Protein AF-A0A392PDI0-F1 (afdb_monomer)

Solvent-accessible surface area (backbone atoms only — not comparable to full-atom values): 8613 Å² total; per-residue (Å²): 144,57,68,70,60,55,51,54,51,51,52,50,52,50,49,52,50,50,41,67,75,72,67,56,86,78,83,84,75,80,95,78,78,91,56,64,70,62,39,66,74,36,92,89,45,81,86,70,96,83,57,102,58,74,62,80,85,72,95,63,96,78,85,87,86,84,86,68,84,91,70,54,65,66,44,56,45,62,45,86,82,46,100,67,77,55,95,66,36,62,68,47,48,68,63,42,51,42,31,68,78,34,66,91,82,30,78,88,81,87,84,84,78,69,84,77,88,52,72,84,78,72,77,118

Structure (mmCIF, N/CA/C/O backbone):
data_AF-A0A392PDI0-F1
#
_entry.id   AF-A0A392PDI0-F1
#
loop_
_atom_site.group_PDB
_atom_site.id
_atom_site.type_symbol
_atom_site.label_atom_id
_atom_site.label_alt_id
_atom_site.label_comp_id
_atom_site.label_asym_id
_atom_site.label_entity_id
_atom_site.label_seq_id
_atom_site.pdbx_PDB_ins_code
_atom_site.Cartn_x
_atom_site.C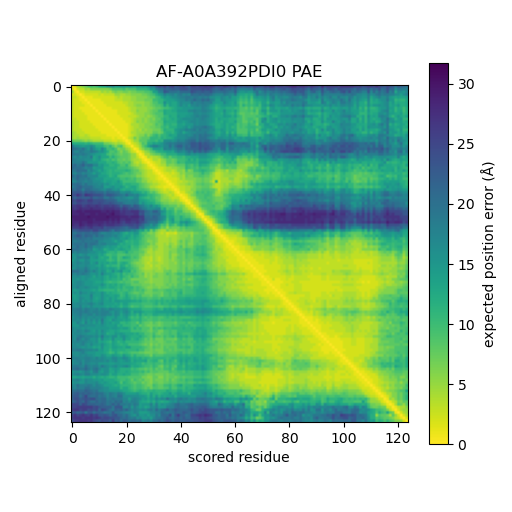artn_y
_atom_site.Cartn_z
_atom_site.occupancy
_atom_site.B_iso_or_equiv
_atom_site.auth_seq_id
_atom_site.auth_comp_id
_atom_site.auth_asym_id
_atom_site.auth_atom_id
_atom_site.pdbx_PDB_model_num
ATOM 1 N N . TYR A 1 1 ? 30.187 30.837 -29.597 1.00 68.12 1 TYR A N 1
ATOM 2 C CA . TYR A 1 1 ? 30.110 30.302 -28.221 1.00 68.12 1 TYR A CA 1
ATOM 3 C C . TYR A 1 1 ? 28.776 29.560 -28.036 1.00 68.12 1 TYR A C 1
ATOM 5 O O . TYR A 1 1 ? 27.915 30.002 -27.298 1.00 68.12 1 TYR A O 1
ATOM 13 N N . ILE A 1 2 ? 28.544 28.489 -28.808 1.00 83.19 2 ILE A N 1
ATOM 14 C CA . ILE A 1 2 ? 27.236 27.786 -28.905 1.00 83.19 2 ILE A CA 1
ATOM 15 C C . ILE A 1 2 ? 27.380 26.279 -28.623 1.00 83.19 2 ILE A C 1
ATOM 17 O O . ILE A 1 2 ? 26.447 25.621 -28.182 1.00 83.19 2 ILE A O 1
ATOM 21 N N . TRP A 1 3 ? 28.588 25.747 -28.798 1.00 85.75 3 TRP A N 1
ATOM 22 C CA . TRP A 1 3 ? 28.955 24.362 -28.524 1.00 85.75 3 TRP A CA 1
ATOM 23 C C . TRP A 1 3 ? 28.535 23.815 -27.141 1.00 85.75 3 TRP A C 1
ATOM 25 O O . TRP A 1 3 ? 27.980 22.716 -27.115 1.00 85.75 3 TRP A O 1
ATOM 35 N N . PRO A 1 4 ? 28.681 24.542 -26.007 1.00 88.75 4 PRO A N 1
ATOM 36 C CA . PRO A 1 4 ? 28.258 23.997 -24.715 1.00 88.75 4 PRO A CA 1
ATOM 37 C C . PRO A 1 4 ? 26.739 23.779 -24.618 1.00 88.75 4 PRO A C 1
ATOM 39 O O . PRO A 1 4 ? 26.314 22.847 -23.945 1.00 88.75 4 PRO A O 1
ATOM 42 N N . MET A 1 5 ? 25.920 24.570 -25.327 1.00 89.75 5 MET A N 1
ATOM 43 C CA . MET A 1 5 ? 24.456 24.420 -25.317 1.00 89.75 5 MET A CA 1
ATOM 44 C C . MET A 1 5 ? 23.992 23.155 -26.045 1.00 89.75 5 MET A C 1
ATOM 46 O O . MET A 1 5 ? 23.039 22.506 -25.626 1.00 89.75 5 MET A O 1
ATOM 50 N N . TRP A 1 6 ? 24.682 22.763 -27.119 1.00 93.50 6 TRP A N 1
ATOM 51 C CA . TRP A 1 6 ? 24.369 21.518 -27.825 1.00 93.50 6 TRP A CA 1
ATOM 52 C C . TRP A 1 6 ? 24.734 20.282 -27.002 1.00 93.50 6 TRP A C 1
ATOM 54 O O . TRP A 1 6 ? 24.002 19.296 -27.023 1.00 93.50 6 TRP A O 1
ATOM 64 N N . ILE A 1 7 ? 25.827 20.347 -26.237 1.00 95.31 7 ILE A N 1
ATOM 65 C CA . ILE A 1 7 ? 26.234 19.259 -25.339 1.00 95.31 7 ILE A CA 1
ATOM 66 C C . ILE A 1 7 ? 25.233 19.090 -24.202 1.00 95.31 7 ILE A C 1
ATOM 68 O O . ILE A 1 7 ? 24.820 17.965 -23.919 1.00 95.31 7 ILE A O 1
ATOM 72 N N . THR A 1 8 ? 24.814 20.186 -23.563 1.00 95.19 8 THR A N 1
ATOM 73 C CA . THR A 1 8 ? 23.815 20.105 -22.493 1.00 95.19 8 THR A CA 1
ATOM 74 C C . THR A 1 8 ? 22.477 19.602 -23.028 1.00 95.19 8 THR A C 1
ATOM 76 O O . THR A 1 8 ? 21.872 18.751 -22.379 1.00 95.19 8 THR A O 1
ATOM 79 N N . LEU A 1 9 ? 22.048 20.036 -24.220 1.00 95.94 9 LEU A N 1
ATOM 80 C CA . LEU A 1 9 ? 20.836 19.528 -24.871 1.00 95.94 9 LEU A CA 1
ATOM 81 C C . LEU A 1 9 ? 20.917 18.017 -25.136 1.00 95.94 9 LEU A C 1
ATOM 83 O O . LEU A 1 9 ? 19.988 17.290 -24.787 1.00 95.94 9 LEU A O 1
ATOM 87 N N . LEU A 1 10 ? 22.029 17.536 -25.703 1.00 96.69 10 LEU A N 1
ATOM 88 C CA . LEU A 1 10 ? 22.237 16.111 -25.975 1.00 96.69 10 LEU A CA 1
ATOM 89 C C . LEU A 1 10 ? 22.195 15.285 -24.684 1.00 96.69 10 LEU A C 1
ATOM 91 O O . LEU A 1 10 ? 21.534 14.249 -24.637 1.00 96.69 10 LEU A O 1
ATOM 95 N N . LEU A 1 11 ? 22.857 15.759 -23.626 1.00 96.62 11 LEU A N 1
ATOM 96 C CA . LEU A 1 11 ? 22.885 15.077 -22.333 1.00 96.62 11 LEU A CA 1
ATOM 97 C C . LEU A 1 11 ? 21.486 14.981 -21.711 1.00 96.62 11 LEU A C 1
ATOM 99 O O . LEU A 1 11 ? 21.115 13.916 -21.221 1.00 96.62 11 LEU A O 1
ATOM 103 N N . HIS A 1 12 ? 20.683 16.049 -21.779 1.00 95.69 12 HIS A N 1
ATOM 104 C CA . HIS A 1 12 ? 19.294 16.015 -21.307 1.00 95.69 12 HIS A CA 1
ATOM 105 C C . HIS A 1 12 ? 18.435 15.065 -22.142 1.00 95.69 12 HIS A C 1
ATOM 107 O O . HIS A 1 12 ? 17.629 14.328 -21.581 1.00 95.69 12 HIS A O 1
ATOM 113 N N . LEU A 1 13 ? 18.622 15.038 -23.464 1.00 96.00 13 LEU A N 1
ATOM 114 C CA . LEU A 1 13 ? 17.873 14.147 -24.349 1.00 96.00 13 LEU A CA 1
ATOM 115 C C . LEU A 1 13 ? 18.190 12.675 -24.041 1.00 96.00 13 LEU A C 1
ATOM 117 O O . LEU A 1 13 ? 17.272 11.868 -23.917 1.00 96.00 13 LEU A O 1
ATOM 121 N N . ILE A 1 14 ? 19.465 12.344 -23.806 1.00 94.75 14 ILE A N 1
ATOM 122 C CA . ILE A 1 14 ? 19.888 11.007 -23.357 1.00 94.75 14 ILE A CA 1
ATOM 123 C C . ILE A 1 14 ? 19.303 10.679 -21.977 1.00 94.75 14 ILE A C 1
ATOM 125 O O . ILE A 1 14 ? 18.788 9.580 -21.785 1.00 94.75 14 ILE A O 1
ATOM 129 N N . ALA A 1 15 ? 19.340 11.614 -21.023 1.00 92.50 15 ALA A N 1
ATOM 130 C CA . ALA A 1 15 ? 18.778 11.404 -19.690 1.00 92.50 15 ALA A CA 1
ATOM 131 C C . ALA A 1 15 ? 17.263 11.146 -19.735 1.00 92.50 15 ALA A C 1
ATOM 133 O O . ALA A 1 15 ? 16.784 10.227 -19.075 1.00 92.50 15 ALA A O 1
ATOM 134 N N . ILE A 1 16 ? 16.516 11.901 -20.549 1.00 91.88 16 ILE A N 1
ATOM 135 C CA . ILE A 1 16 ? 15.073 11.705 -20.752 1.00 91.88 16 ILE A CA 1
ATOM 136 C C . ILE A 1 16 ? 14.803 10.351 -21.415 1.00 91.88 16 ILE A C 1
ATOM 138 O O . ILE A 1 16 ? 13.905 9.634 -20.974 1.00 91.88 16 ILE A O 1
ATOM 142 N N . LEU A 1 17 ? 15.582 9.969 -22.433 1.00 90.75 17 LEU A N 1
ATOM 143 C CA . LEU A 1 17 ? 15.458 8.652 -23.063 1.00 90.75 17 LEU A CA 1
ATOM 144 C C . LEU A 1 17 ? 15.686 7.533 -22.041 1.00 90.75 17 LEU A C 1
ATOM 146 O O . LEU A 1 17 ? 14.804 6.703 -21.859 1.00 90.75 17 LEU A O 1
ATOM 150 N N . LEU A 1 18 ? 16.798 7.557 -21.300 1.00 88.62 18 LEU A N 1
ATOM 151 C CA . LEU A 1 18 ? 17.092 6.552 -20.272 1.00 88.62 18 LEU A CA 1
ATOM 152 C C . LEU A 1 18 ? 16.023 6.511 -19.172 1.00 88.62 18 LEU A C 1
ATOM 154 O O . LEU A 1 18 ? 15.608 5.428 -18.754 1.00 88.62 18 LEU A O 1
ATOM 158 N N . PHE A 1 19 ? 15.552 7.675 -18.722 1.00 86.75 19 PHE A N 1
ATOM 159 C CA . PHE A 1 19 ? 14.513 7.781 -17.700 1.00 86.75 19 PHE A CA 1
ATOM 160 C C . PHE A 1 19 ? 13.188 7.178 -18.178 1.00 86.75 19 PHE A C 1
ATOM 162 O O . PHE A 1 19 ? 12.581 6.378 -17.465 1.00 86.75 19 PHE A O 1
ATOM 169 N N . THR A 1 20 ? 12.766 7.507 -19.402 1.00 85.56 20 THR A N 1
ATOM 170 C CA . THR A 1 20 ? 11.518 6.992 -19.983 1.00 85.56 20 THR A CA 1
ATOM 171 C C . THR A 1 20 ? 11.586 5.501 -20.315 1.00 85.56 20 THR A C 1
ATOM 173 O O . THR A 1 20 ? 10.567 4.824 -20.207 1.00 85.56 20 THR A O 1
ATOM 176 N N . THR A 1 21 ? 12.762 4.959 -20.650 1.00 82.44 21 THR A N 1
ATOM 177 C CA . THR A 1 21 ? 12.919 3.526 -20.959 1.00 82.44 21 THR A CA 1
ATOM 178 C C . THR A 1 21 ? 13.181 2.641 -19.742 1.00 82.44 21 THR A C 1
ATOM 180 O O . THR A 1 21 ? 12.828 1.467 -19.772 1.00 82.44 21 THR A O 1
ATOM 183 N N . GLY A 1 22 ? 13.845 3.157 -18.701 1.00 70.44 22 GLY A N 1
ATOM 184 C CA . GLY A 1 22 ? 14.383 2.334 -17.609 1.00 70.44 22 GLY A CA 1
ATOM 185 C C . GLY A 1 22 ? 13.785 2.590 -16.227 1.00 70.44 22 GLY A C 1
ATOM 186 O O . GLY A 1 22 ? 13.931 1.740 -15.353 1.00 70.44 22 GLY A O 1
ATOM 187 N N . PHE A 1 23 ? 13.135 3.738 -16.008 1.00 64.81 23 PHE A N 1
ATOM 188 C CA . PHE A 1 23 ? 12.721 4.172 -14.666 1.00 64.81 23 PHE A CA 1
ATOM 189 C C . PHE A 1 23 ? 11.213 4.409 -14.513 1.00 64.81 23 PHE A C 1
ATOM 191 O O . PHE A 1 23 ? 10.735 4.656 -13.405 1.00 64.81 23 PHE A O 1
ATOM 198 N N . LEU A 1 24 ? 10.438 4.341 -15.598 1.00 61.16 24 LEU A N 1
ATOM 199 C CA . LEU A 1 24 ? 8.986 4.465 -15.507 1.00 61.16 24 LEU A CA 1
ATOM 200 C C . LEU A 1 24 ? 8.366 3.176 -14.963 1.00 61.16 24 LEU A C 1
ATOM 202 O O . LEU A 1 24 ? 8.793 2.076 -15.307 1.00 61.16 24 LEU A O 1
ATOM 206 N N . LEU A 1 25 ? 7.347 3.335 -14.110 1.00 58.66 25 LEU A N 1
ATOM 207 C CA . LEU A 1 25 ? 6.587 2.230 -13.531 1.00 58.66 25 LEU A CA 1
ATOM 208 C C . LEU A 1 25 ? 6.093 1.303 -14.649 1.00 58.66 25 LEU A C 1
ATOM 210 O O . LEU A 1 25 ? 5.191 1.651 -15.412 1.00 58.66 25 LEU A O 1
ATOM 214 N N . THR A 1 26 ? 6.663 0.107 -14.723 1.00 65.06 26 THR A N 1
ATOM 215 C CA . THR A 1 26 ? 6.153 -0.961 -15.572 1.00 65.06 26 THR A CA 1
ATOM 216 C C . THR A 1 26 ? 4.865 -1.483 -14.946 1.00 65.06 26 THR A C 1
ATOM 218 O O . THR A 1 26 ? 4.857 -2.061 -13.860 1.00 65.06 26 THR A O 1
ATOM 221 N N . ARG A 1 27 ? 3.733 -1.244 -15.613 1.00 72.88 27 ARG A N 1
ATOM 222 C CA . ARG A 1 27 ? 2.461 -1.844 -15.212 1.00 72.88 27 ARG A CA 1
ATOM 223 C C . ARG A 1 27 ? 2.499 -3.322 -15.587 1.00 72.88 27 ARG A C 1
ATOM 225 O O . ARG A 1 27 ? 2.400 -3.662 -16.761 1.00 72.88 27 ARG A O 1
ATOM 232 N N . THR A 1 28 ? 2.623 -4.193 -14.595 1.00 74.25 28 THR A N 1
ATOM 233 C CA . THR A 1 28 ? 2.411 -5.627 -14.778 1.00 74.25 28 THR A CA 1
ATOM 234 C C . THR A 1 28 ? 0.918 -5.916 -14.668 1.00 74.25 28 THR A C 1
ATOM 236 O O . THR A 1 28 ? 0.297 -5.723 -13.624 1.00 74.25 28 THR A O 1
ATOM 239 N N . GLU A 1 29 ? 0.311 -6.340 -15.772 1.00 79.69 29 GLU A N 1
ATOM 240 C CA . GLU A 1 29 ? -1.038 -6.900 -15.771 1.00 79.69 29 GLU A CA 1
ATOM 241 C C . GLU A 1 29 ? -0.956 -8.402 -16.022 1.00 79.69 29 GLU A C 1
ATOM 243 O O . GLU A 1 29 ? -0.232 -8.857 -16.906 1.00 79.69 29 GLU A O 1
ATOM 248 N N . LEU A 1 30 ? -1.668 -9.186 -15.213 1.00 80.31 30 LEU A N 1
ATOM 249 C CA . LEU A 1 30 ? -1.865 -10.601 -15.496 1.00 80.31 30 LEU A CA 1
ATOM 250 C C . LEU A 1 30 ? -3.065 -10.719 -16.444 1.00 80.31 30 LEU A C 1
ATOM 252 O O . LEU A 1 30 ? -4.168 -10.347 -16.044 1.00 80.31 30 LEU A O 1
ATOM 256 N N . PRO A 1 31 ? -2.895 -11.250 -17.667 1.00 85.81 31 PRO A N 1
ATOM 257 C CA . PRO A 1 31 ? -3.989 -11.396 -18.629 1.00 85.81 31 PRO A CA 1
ATOM 258 C C . PRO A 1 31 ? -4.874 -12.625 -18.354 1.00 85.81 31 PRO A C 1
ATOM 260 O O . PRO A 1 31 ? -5.748 -12.952 -19.153 1.00 85.81 31 PRO A O 1
ATOM 263 N N . TYR A 1 32 ? -4.638 -13.337 -17.252 1.00 84.19 32 TYR A N 1
ATOM 264 C CA . TYR A 1 32 ? -5.302 -14.597 -16.943 1.00 84.19 32 TYR A CA 1
ATOM 265 C C . TYR A 1 32 ? -6.549 -14.382 -16.092 1.00 84.19 32 TYR A C 1
ATOM 267 O O . TYR A 1 32 ? -6.552 -13.605 -15.136 1.00 84.19 32 TYR A O 1
ATOM 275 N N . TYR A 1 33 ? -7.594 -15.126 -16.423 1.00 85.06 33 TYR A N 1
ATOM 276 C CA . TYR A 1 33 ? -8.852 -15.172 -15.698 1.00 85.06 33 TYR A CA 1
ATOM 2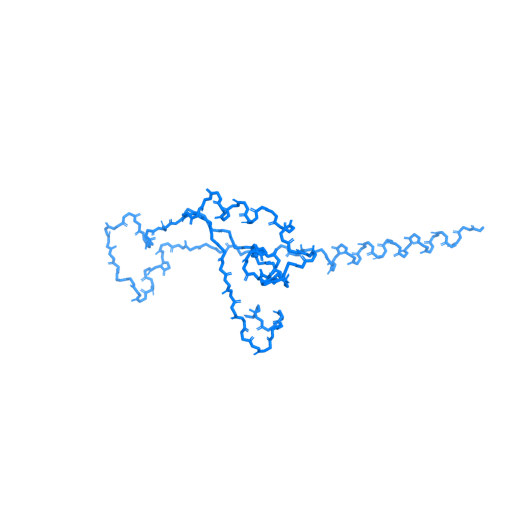77 C C . TYR A 1 33 ? -9.258 -16.632 -15.516 1.00 85.06 33 TYR A C 1
ATOM 279 O O . TYR A 1 33 ? -8.951 -17.480 -16.350 1.00 85.06 33 TYR A O 1
ATOM 287 N N . SER A 1 34 ? -9.904 -16.929 -14.394 1.00 84.44 34 SER A N 1
ATOM 288 C CA . SER A 1 34 ? -10.296 -18.295 -14.060 1.00 84.44 34 SER A CA 1
ATOM 289 C C . SER A 1 34 ? -11.596 -18.676 -14.763 1.00 84.44 34 SER A C 1
ATOM 291 O O . SER A 1 34 ? -12.567 -17.913 -14.756 1.00 84.44 34 SER A O 1
ATOM 293 N N . HIS A 1 35 ? -11.634 -19.878 -15.328 1.00 84.81 35 HIS A N 1
ATOM 294 C CA . HIS A 1 35 ? -12.802 -20.453 -15.986 1.00 84.81 35 HIS A CA 1
ATOM 295 C C . HIS A 1 35 ? -13.437 -21.552 -15.129 1.00 84.81 35 HIS A C 1
ATOM 297 O O . HIS A 1 35 ? -12.802 -22.147 -14.264 1.00 84.81 35 HIS A O 1
ATOM 303 N N . CYS A 1 36 ? -14.704 -21.879 -15.390 1.00 80.44 36 CYS A N 1
ATOM 304 C CA . CYS A 1 36 ? -15.375 -22.988 -14.703 1.00 80.44 36 CYS A CA 1
ATOM 305 C C . CYS A 1 36 ? -14.728 -24.358 -14.972 1.00 80.44 36 CYS A C 1
ATOM 307 O O . CYS A 1 36 ? -14.819 -25.251 -14.131 1.00 80.44 36 CYS A O 1
ATOM 309 N N . SER A 1 37 ? -14.055 -24.528 -16.116 1.00 79.81 37 SER A N 1
ATOM 310 C CA . SER A 1 37 ? -13.275 -25.733 -16.427 1.00 79.81 37 SER A CA 1
ATOM 311 C C . SER A 1 37 ? -12.174 -25.990 -15.400 1.00 79.81 37 SER A C 1
ATOM 313 O O . SER A 1 37 ? -11.916 -27.145 -15.066 1.00 79.81 37 SER A O 1
ATOM 315 N N . ASP A 1 38 ? -11.584 -24.931 -14.843 1.00 81.50 38 ASP A N 1
ATOM 316 C CA . ASP A 1 38 ? -10.458 -25.026 -13.910 1.00 81.50 38 ASP A CA 1
ATOM 317 C C . ASP A 1 38 ? -10.892 -25.673 -12.585 1.00 81.50 38 ASP A C 1
ATOM 319 O O . ASP A 1 38 ? -10.126 -26.396 -11.951 1.00 81.50 38 ASP A O 1
ATOM 323 N N . VAL A 1 39 ? -12.158 -25.480 -12.192 1.00 77.94 39 VAL A N 1
ATOM 324 C CA . VAL A 1 39 ? -12.733 -26.075 -10.974 1.00 77.94 39 VAL A CA 1
ATOM 325 C C . VAL A 1 39 ? -12.959 -27.571 -11.137 1.00 77.94 39 VAL A C 1
ATOM 327 O O . VAL A 1 39 ? -12.690 -28.332 -10.210 1.00 77.94 39 VAL A O 1
ATOM 330 N N . SER A 1 40 ? -13.416 -28.007 -12.315 1.00 70.38 40 SER A N 1
ATOM 331 C CA . SER A 1 40 ? -13.702 -29.424 -12.585 1.00 70.38 40 SER A CA 1
ATOM 332 C C . SER A 1 40 ? -12.461 -30.323 -12.512 1.00 70.38 40 SER A C 1
ATOM 334 O O . SER A 1 40 ? -12.584 -31.519 -12.264 1.00 70.38 40 SER A O 1
ATOM 336 N N . GLN A 1 41 ? -11.269 -29.744 -12.683 1.00 69.62 41 GLN A N 1
ATOM 337 C CA . GLN A 1 41 ? -9.986 -30.435 -12.537 1.00 69.62 41 GLN A CA 1
ATOM 338 C C . GLN A 1 41 ? -9.449 -30.395 -11.099 1.00 69.62 41 GLN A C 1
ATOM 340 O O . GLN A 1 41 ? -8.452 -31.050 -10.794 1.00 69.62 41 GLN A O 1
ATOM 345 N N . SER A 1 42 ? -10.076 -29.621 -10.208 1.00 70.31 42 SER A N 1
ATOM 346 C CA . SER A 1 42 ? -9.604 -29.482 -8.837 1.00 70.31 42 SER A CA 1
ATOM 347 C C . SER A 1 42 ? -10.082 -30.653 -7.962 1.00 70.31 42 SER A C 1
ATOM 349 O O . SER A 1 42 ? -11.264 -30.995 -7.966 1.00 70.31 42 SER A O 1
ATOM 351 N N . PRO A 1 43 ? -9.202 -31.242 -7.136 1.00 72.12 43 PRO A N 1
ATOM 352 C CA . PRO A 1 43 ? -9.577 -32.318 -6.215 1.00 72.12 43 PRO A CA 1
ATOM 353 C C . PRO A 1 43 ? -10.486 -31.841 -5.067 1.00 72.12 43 PRO A C 1
ATOM 355 O O . PRO A 1 43 ? -11.014 -32.655 -4.314 1.00 72.12 43 PRO A O 1
ATOM 358 N N . CYS A 1 44 ? -10.660 -30.525 -4.914 1.00 70.69 44 CYS A N 1
ATOM 359 C CA . CYS A 1 44 ? -11.406 -29.906 -3.822 1.00 70.69 44 CYS A CA 1
ATOM 360 C C . CYS A 1 44 ? -12.921 -29.847 -4.067 1.00 70.69 44 CYS A C 1
ATOM 362 O O . CYS A 1 44 ? -13.673 -29.659 -3.111 1.00 70.69 44 CYS A O 1
ATOM 3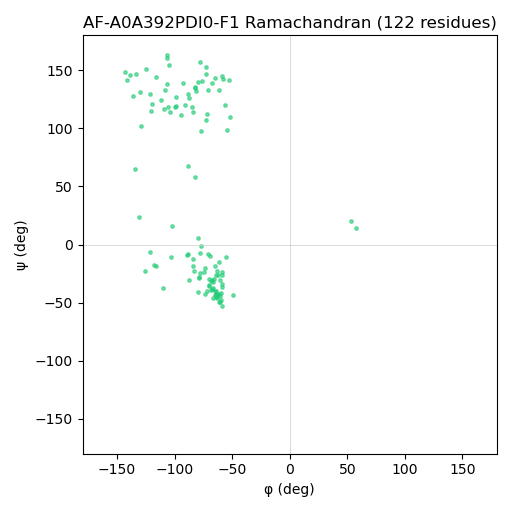64 N N . PHE A 1 45 ? -13.376 -29.986 -5.316 1.00 67.31 45 PHE A N 1
ATOM 365 C CA . PHE A 1 45 ? -14.788 -29.859 -5.673 1.00 67.31 45 PHE A CA 1
ATOM 366 C C . PHE A 1 45 ? -15.232 -31.068 -6.504 1.00 67.31 45 PHE A C 1
ATOM 368 O O . PHE A 1 45 ? -14.939 -31.125 -7.698 1.00 67.31 45 PHE A O 1
ATOM 375 N N . PRO A 1 46 ? -15.948 -32.045 -5.915 1.00 62.53 46 PRO A N 1
ATOM 376 C CA . PRO A 1 46 ? -16.590 -33.080 -6.712 1.00 62.53 46 PRO A CA 1
ATOM 377 C C . PRO A 1 46 ? -17.607 -32.417 -7.644 1.00 62.53 46 PRO A C 1
ATOM 379 O O . PRO A 1 46 ? -18.378 -31.549 -7.227 1.00 62.53 46 PRO A O 1
ATOM 382 N N . SER A 1 47 ? -17.575 -32.806 -8.916 1.00 60.06 47 SER A N 1
ATOM 383 C CA . SER A 1 47 ? -18.404 -32.274 -9.993 1.00 60.06 47 SER A CA 1
ATOM 384 C C . SER A 1 47 ? -19.891 -32.364 -9.640 1.00 60.06 47 SER A C 1
ATOM 386 O O . SER A 1 47 ? -20.525 -33.405 -9.787 1.00 60.06 47 SER A O 1
ATOM 388 N N . SER A 1 48 ? -20.464 -31.259 -9.160 1.00 61.12 48 SER A N 1
ATOM 389 C CA . SER A 1 48 ? -21.904 -31.156 -8.953 1.00 61.12 48 SER A CA 1
ATOM 390 C C . SER A 1 48 ? -22.541 -30.590 -10.225 1.00 61.12 48 SER A C 1
ATOM 392 O O . SER A 1 48 ? -22.182 -29.485 -10.633 1.00 61.12 48 SER A O 1
ATOM 394 N N . PRO A 1 49 ? -23.465 -31.316 -10.877 1.00 57.91 49 PRO A N 1
ATOM 395 C CA . PRO A 1 49 ? -23.993 -30.937 -12.187 1.00 57.91 49 PRO A CA 1
ATOM 396 C C . PRO A 1 49 ? -25.039 -29.807 -12.149 1.00 57.91 49 PRO A C 1
ATOM 398 O O . PRO A 1 49 ? -25.517 -29.415 -13.205 1.00 57.91 49 PRO A O 1
ATOM 401 N N . ASN A 1 50 ? -25.405 -29.289 -10.968 1.00 56.59 50 ASN A N 1
ATOM 402 C CA . ASN A 1 50 ? -26.653 -28.535 -10.781 1.00 56.59 50 ASN A CA 1
ATOM 403 C C . ASN A 1 50 ? -26.529 -27.187 -10.046 1.00 56.59 50 ASN A C 1
ATOM 405 O O . ASN A 1 50 ? -27.519 -26.705 -9.502 1.00 56.59 50 ASN A O 1
ATOM 409 N N . ASN A 1 51 ? -25.357 -26.550 -10.035 1.00 58.59 51 ASN A N 1
ATOM 410 C CA . ASN A 1 51 ? -25.227 -25.207 -9.464 1.00 58.59 51 ASN A CA 1
ATOM 411 C C . ASN A 1 51 ? -24.932 -24.174 -10.556 1.00 58.59 51 ASN A C 1
ATOM 413 O O . ASN A 1 51 ? -23.915 -24.269 -11.238 1.00 58.59 51 ASN A O 1
ATOM 417 N N . ASP A 1 52 ? -25.768 -23.134 -10.638 1.00 62.03 52 ASP A N 1
ATOM 418 C CA . ASP A 1 52 ? -25.578 -21.944 -11.489 1.00 62.03 52 ASP A CA 1
ATOM 419 C C . ASP A 1 52 ? -24.233 -21.218 -11.242 1.00 62.03 52 ASP A C 1
ATOM 421 O O . ASP A 1 52 ? -23.831 -20.346 -12.011 1.00 62.03 52 ASP A O 1
ATOM 425 N N . SER A 1 53 ? -23.507 -21.574 -10.174 1.00 65.69 53 SER A N 1
ATOM 426 C CA . SER A 1 53 ? -22.158 -21.100 -9.876 1.00 65.69 53 SER A CA 1
ATOM 427 C C . SER A 1 53 ? -21.163 -22.260 -9.801 1.00 65.69 53 SER A C 1
ATOM 429 O O . SER A 1 53 ? -21.210 -23.073 -8.877 1.00 65.69 53 SER A O 1
ATOM 431 N N . CYS A 1 54 ? -20.211 -22.288 -10.733 1.00 75.75 54 CYS A N 1
ATOM 432 C CA . CYS A 1 54 ? -19.103 -23.246 -10.728 1.00 75.75 54 CYS A CA 1
ATOM 433 C C . CYS A 1 54 ? -18.042 -22.946 -9.650 1.00 75.75 54 CYS A C 1
ATOM 435 O O . CYS A 1 54 ? -17.296 -23.837 -9.267 1.00 75.75 54 CYS A O 1
ATOM 437 N N . TRP A 1 55 ? -17.987 -21.709 -9.143 1.00 78.31 55 TRP A N 1
ATOM 438 C CA . TRP A 1 55 ? -17.097 -21.273 -8.061 1.00 78.31 55 TRP A CA 1
ATOM 439 C C . TRP A 1 55 ? -17.864 -21.062 -6.752 1.00 78.31 55 TRP A C 1
ATOM 441 O O . TRP A 1 55 ? -19.085 -20.893 -6.744 1.00 78.31 55 TRP A O 1
ATOM 451 N N . THR A 1 56 ? -17.138 -21.002 -5.633 1.00 79.06 56 THR A N 1
ATOM 452 C CA . THR A 1 56 ? -17.699 -20.594 -4.337 1.00 79.06 56 THR A CA 1
ATOM 453 C C . THR A 1 56 ? -18.309 -19.196 -4.414 1.00 79.06 56 THR A C 1
ATOM 455 O O . THR A 1 56 ? -17.738 -18.302 -5.041 1.00 79.06 56 THR A O 1
ATOM 458 N N . LYS A 1 57 ? -19.430 -18.981 -3.718 1.00 82.81 57 LYS A N 1
ATOM 459 C CA . LYS A 1 57 ? -20.097 -17.675 -3.658 1.00 82.81 57 LYS A CA 1
ATOM 460 C C . LYS A 1 57 ? -19.122 -16.592 -3.154 1.00 82.81 57 LYS A C 1
ATOM 462 O O . LYS A 1 57 ? -18.627 -16.720 -2.033 1.00 82.81 57 LYS A O 1
ATOM 467 N N . PRO A 1 58 ? -18.848 -15.531 -3.936 1.00 83.62 58 PRO A N 1
ATOM 468 C CA . PRO A 1 58 ? -17.889 -14.508 -3.541 1.00 83.62 58 PRO A CA 1
ATOM 469 C C . PRO A 1 58 ? -18.437 -13.660 -2.387 1.00 83.62 58 PRO A C 1
ATOM 471 O O . PRO A 1 58 ? -19.570 -13.181 -2.437 1.00 83.62 58 PRO A O 1
ATOM 474 N N . SER A 1 59 ? -17.615 -13.432 -1.360 1.00 87.50 59 SER A N 1
ATOM 475 C CA . SER A 1 59 ? -17.964 -12.542 -0.239 1.00 87.50 59 SER A CA 1
ATOM 476 C C . SER A 1 59 ? -17.899 -11.057 -0.615 1.00 87.50 59 SER A C 1
ATOM 478 O O . SER A 1 59 ? -18.534 -10.228 0.032 1.00 87.50 59 SER A O 1
ATOM 480 N N . VAL A 1 60 ? -17.124 -10.711 -1.648 1.00 89.56 60 VAL A N 1
ATOM 481 C CA . VAL A 1 60 ? -16.940 -9.344 -2.158 1.00 89.56 60 VAL A CA 1
ATOM 482 C C . VAL A 1 60 ? -16.939 -9.348 -3.685 1.00 89.56 60 VAL A C 1
ATOM 484 O O . VAL A 1 60 ? -16.453 -10.289 -4.302 1.00 89.56 60 VAL A O 1
ATOM 487 N N . ASN A 1 61 ? -17.467 -8.290 -4.306 1.00 89.31 61 ASN A N 1
ATOM 488 C CA . ASN A 1 61 ? -17.554 -8.190 -5.769 1.00 89.31 61 ASN A CA 1
ATOM 489 C C . ASN A 1 61 ? -16.183 -7.911 -6.415 1.00 89.31 61 ASN A C 1
ATOM 491 O O . ASN A 1 61 ? -15.824 -8.495 -7.431 1.00 89.31 61 ASN A O 1
ATOM 495 N N . ARG A 1 62 ? -15.396 -7.005 -5.819 1.00 89.62 62 ARG A N 1
ATOM 496 C CA . ARG A 1 62 ? -14.059 -6.626 -6.297 1.00 89.62 62 ARG A CA 1
ATOM 497 C C . ARG A 1 62 ? -13.130 -6.414 -5.108 1.00 89.62 62 ARG A C 1
ATOM 499 O O . ARG A 1 62 ? -13.550 -5.847 -4.101 1.00 89.62 62 ARG A O 1
ATOM 506 N N . LEU A 1 63 ? -11.878 -6.842 -5.247 1.00 90.06 63 LEU A N 1
ATOM 507 C CA . LEU A 1 63 ? -10.828 -6.680 -4.245 1.00 90.06 63 LEU A CA 1
ATOM 508 C C . LEU A 1 63 ? -9.670 -5.890 -4.855 1.00 90.06 63 LEU A C 1
ATOM 510 O O . LEU A 1 63 ? -9.186 -6.231 -5.931 1.00 90.06 63 LEU A O 1
ATOM 514 N N . VAL A 1 64 ? -9.225 -4.849 -4.155 1.00 91.44 64 VAL A N 1
ATOM 515 C CA . VAL A 1 64 ? -8.024 -4.084 -4.501 1.00 91.44 64 VAL A CA 1
ATOM 516 C C . VAL A 1 64 ? -7.062 -4.190 -3.327 1.00 91.44 64 VAL A C 1
ATOM 518 O O . VAL A 1 64 ? -7.406 -3.799 -2.212 1.00 91.44 64 VAL A O 1
ATOM 521 N N . ILE A 1 65 ? -5.869 -4.727 -3.574 1.00 90.56 65 ILE A N 1
ATOM 522 C CA . ILE A 1 65 ? -4.796 -4.824 -2.581 1.00 90.56 65 ILE A CA 1
ATOM 523 C C . ILE A 1 65 ? -3.745 -3.781 -2.946 1.00 90.56 65 ILE A C 1
ATOM 525 O O . ILE A 1 65 ? -3.165 -3.833 -4.027 1.00 90.56 65 ILE A O 1
ATOM 529 N N . ILE A 1 66 ? -3.517 -2.826 -2.046 1.00 90.56 66 ILE A N 1
ATOM 530 C CA . ILE A 1 66 ? -2.503 -1.782 -2.207 1.00 90.56 66 ILE A CA 1
ATOM 531 C C . ILE A 1 66 ? -1.384 -2.080 -1.218 1.00 90.56 66 ILE A C 1
ATOM 533 O O . ILE A 1 66 ? -1.602 -2.053 -0.007 1.00 90.56 66 ILE A O 1
ATOM 537 N N . VAL A 1 67 ? -0.190 -2.360 -1.735 1.00 89.19 67 VAL A N 1
ATOM 538 C CA . VAL A 1 67 ? 1.012 -2.563 -0.924 1.00 89.19 67 VAL A CA 1
ATOM 539 C C . VAL A 1 67 ? 1.820 -1.274 -0.950 1.00 89.19 67 VAL A C 1
ATOM 541 O O . VAL A 1 67 ? 2.237 -0.814 -2.010 1.00 89.19 67 VAL A O 1
ATOM 544 N N . LEU A 1 68 ? 2.010 -0.678 0.223 1.00 89.75 68 LEU A N 1
ATOM 545 C CA . LEU A 1 68 ? 2.823 0.518 0.406 1.00 89.75 68 LEU A CA 1
ATOM 546 C C . LEU A 1 68 ? 4.151 0.098 1.032 1.00 89.75 68 LEU A C 1
ATOM 548 O O . LEU A 1 68 ? 4.173 -0.392 2.163 1.00 89.75 68 LEU A O 1
ATOM 552 N N . ASP A 1 69 ? 5.245 0.263 0.290 1.00 88.00 69 ASP A N 1
ATOM 553 C CA . ASP A 1 69 ? 6.574 -0.076 0.794 1.00 88.00 69 ASP A CA 1
ATOM 554 C C . ASP A 1 69 ? 6.962 0.833 1.970 1.00 88.00 69 ASP A C 1
ATOM 556 O O . ASP A 1 69 ? 6.609 2.014 2.015 1.00 88.00 69 ASP A O 1
ATOM 560 N N . ALA A 1 70 ? 7.657 0.253 2.949 1.00 88.38 70 ALA A N 1
ATOM 561 C CA . ALA A 1 70 ? 8.106 0.911 4.176 1.00 88.38 70 ALA A CA 1
ATOM 562 C C . ALA A 1 70 ? 7.015 1.640 5.005 1.00 88.38 70 ALA A C 1
ATOM 564 O O . ALA A 1 70 ? 7.338 2.475 5.858 1.00 88.38 70 ALA A O 1
ATOM 565 N N . LEU A 1 71 ? 5.725 1.313 4.832 1.00 91.19 71 LEU A N 1
ATOM 566 C CA . LEU A 1 71 ? 4.654 1.883 5.654 1.00 91.19 71 LEU 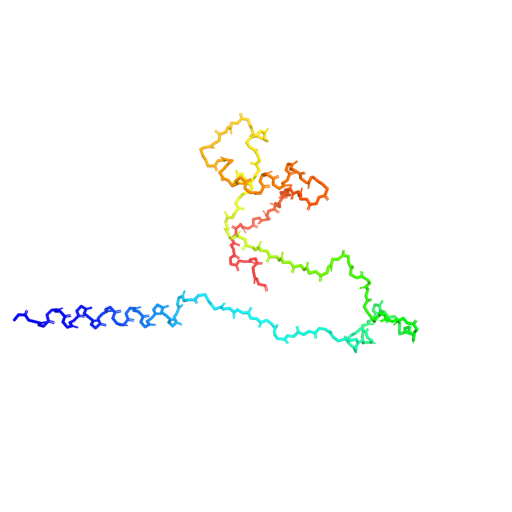A CA 1
ATOM 567 C C . LEU A 1 71 ? 4.615 1.229 7.041 1.00 91.19 71 LEU A C 1
ATOM 569 O O . LEU A 1 71 ? 4.025 0.168 7.251 1.00 91.19 71 LEU A O 1
ATOM 573 N N . ARG A 1 72 ? 5.228 1.893 8.019 1.00 90.56 72 ARG A N 1
ATOM 574 C CA . ARG A 1 72 ? 5.216 1.444 9.413 1.00 90.56 72 ARG A CA 1
ATOM 575 C C . ARG A 1 72 ? 3.854 1.652 10.075 1.00 90.56 72 ARG A C 1
ATOM 577 O O . ARG A 1 72 ? 3.122 2.593 9.779 1.00 90.56 72 ARG A O 1
ATOM 584 N N . PHE A 1 73 ? 3.563 0.809 11.064 1.00 91.62 73 PHE A N 1
ATOM 585 C CA . PHE A 1 73 ? 2.313 0.858 11.825 1.00 91.62 73 PHE A CA 1
ATOM 586 C C . PHE A 1 73 ? 2.077 2.204 12.534 1.00 91.62 73 PHE A C 1
ATOM 588 O O . PHE A 1 73 ? 0.947 2.687 12.572 1.00 91.62 73 PHE A O 1
ATOM 595 N N . ASP A 1 74 ? 3.128 2.847 13.051 1.00 91.50 74 ASP A N 1
ATOM 596 C CA . ASP A 1 74 ? 3.032 4.128 13.764 1.00 91.50 74 ASP A CA 1
ATOM 597 C C . ASP A 1 74 ? 2.707 5.329 12.861 1.00 91.50 74 ASP A C 1
ATOM 599 O O . ASP A 1 74 ? 2.412 6.408 13.367 1.00 91.50 74 ASP A O 1
ATOM 603 N N . PHE A 1 75 ? 2.712 5.159 11.535 1.00 91.88 75 PHE A N 1
ATOM 604 C CA . PHE A 1 75 ? 2.253 6.190 10.596 1.00 91.88 75 PHE A CA 1
ATOM 605 C C . PHE A 1 75 ? 0.730 6.184 10.407 1.00 91.88 75 PHE A C 1
ATOM 607 O O . PHE A 1 75 ? 0.153 7.196 10.007 1.00 91.88 75 PHE A O 1
ATOM 614 N N . VAL A 1 76 ? 0.079 5.050 10.685 1.00 92.62 76 VAL A N 1
ATOM 615 C CA . VAL A 1 76 ? -1.352 4.829 10.417 1.00 92.62 76 VAL A CA 1
ATOM 616 C C . VAL A 1 76 ? -2.168 4.768 11.704 1.00 92.62 76 VAL A C 1
ATOM 618 O O . VAL A 1 76 ? -3.306 5.239 11.742 1.00 92.62 76 VAL A O 1
ATOM 621 N N . ALA A 1 77 ? -1.607 4.175 12.757 1.00 90.94 77 ALA A N 1
ATOM 622 C CA . ALA A 1 77 ? -2.283 4.044 14.035 1.00 90.94 77 ALA A CA 1
ATOM 623 C C . ALA A 1 77 ? -2.468 5.418 14.712 1.00 90.94 77 ALA A C 1
ATOM 625 O O . ALA A 1 77 ? -1.540 6.231 14.704 1.00 90.94 77 ALA A O 1
ATOM 626 N N . PRO A 1 78 ? -3.636 5.681 15.329 1.00 89.44 78 PRO A N 1
ATOM 627 C CA . PRO A 1 78 ? -3.845 6.878 16.136 1.00 89.44 78 PRO A CA 1
ATOM 628 C C . PRO A 1 78 ? -2.765 7.054 17.212 1.00 89.44 78 PRO A C 1
ATOM 630 O O . PRO A 1 78 ? -2.356 6.084 17.853 1.00 89.44 78 PRO A O 1
ATOM 633 N N . SER A 1 79 ? -2.340 8.294 17.466 1.00 90.12 79 SER A N 1
ATOM 634 C CA . SER A 1 79 ? -1.343 8.579 18.515 1.00 90.12 79 SER A CA 1
ATOM 635 C C . SER A 1 79 ? -1.769 8.125 19.913 1.00 90.12 79 SER A C 1
ATOM 637 O O . SER A 1 79 ? -0.914 7.794 20.726 1.00 90.12 79 SER A O 1
ATOM 639 N N . SER A 1 80 ? -3.076 7.989 20.163 1.00 87.12 80 SER A N 1
ATOM 640 C CA . SER A 1 80 ? -3.638 7.475 21.418 1.00 87.12 80 SER A CA 1
ATOM 641 C C . SER A 1 80 ? -3.238 6.035 21.758 1.00 87.12 80 SER A C 1
ATOM 643 O O . SER A 1 80 ? -3.442 5.610 22.889 1.00 87.12 80 SER A O 1
ATOM 645 N N . PHE A 1 81 ? -2.699 5.264 20.806 1.00 86.56 81 PHE A N 1
ATOM 646 C CA . PHE A 1 81 ? -2.161 3.920 21.064 1.00 86.56 81 PHE A CA 1
ATOM 647 C C . PHE A 1 81 ? -0.769 3.933 21.715 1.00 86.56 81 PHE A C 1
ATOM 649 O O . PHE A 1 81 ? -0.258 2.873 22.080 1.00 86.56 81 PHE A O 1
ATOM 656 N N . PHE A 1 82 ? -0.136 5.101 21.835 1.00 89.00 82 PHE A N 1
ATOM 657 C CA . PHE A 1 82 ? 1.245 5.247 22.277 1.00 89.00 82 PHE A CA 1
ATOM 658 C C . PHE A 1 82 ? 1.328 6.204 23.468 1.00 89.00 82 PHE A C 1
ATOM 660 O O . PHE A 1 82 ? 0.515 7.111 23.609 1.00 89.00 82 PHE A O 1
ATOM 667 N N . ALA A 1 83 ? 2.333 6.001 24.323 1.00 91.00 83 ALA A N 1
ATOM 668 C CA . ALA A 1 83 ? 2.554 6.854 25.491 1.00 91.00 83 ALA A CA 1
ATOM 669 C C . ALA A 1 83 ? 2.965 8.286 25.105 1.00 91.00 83 ALA A C 1
ATOM 671 O O . ALA A 1 83 ? 2.618 9.237 25.796 1.00 91.00 83 ALA A O 1
ATOM 672 N N . GLU A 1 84 ? 3.685 8.433 23.992 1.00 92.19 84 GLU A N 1
ATOM 673 C CA . GLU A 1 84 ? 4.167 9.715 23.492 1.00 92.19 84 GLU A CA 1
ATOM 674 C C . GLU A 1 84 ? 3.812 9.870 22.012 1.00 92.19 84 GLU A C 1
ATOM 676 O O . GLU A 1 84 ? 4.059 8.975 21.195 1.00 92.19 84 GLU A O 1
ATOM 681 N N . SER A 1 85 ? 3.237 11.024 21.673 1.00 90.81 85 SER A N 1
ATOM 682 C CA . SER A 1 85 ? 2.921 11.384 20.295 1.00 90.81 85 SER A CA 1
ATOM 683 C C . SER A 1 85 ? 4.159 11.929 19.591 1.00 90.81 85 SER A C 1
ATOM 685 O O . SER A 1 85 ? 4.847 12.807 20.108 1.00 90.81 85 SER A O 1
ATOM 687 N N . LYS A 1 86 ? 4.431 11.426 18.387 1.00 92.62 86 LYS A N 1
ATOM 688 C CA . LYS A 1 86 ? 5.582 11.823 17.570 1.00 92.62 86 LYS A CA 1
ATOM 689 C C . LYS A 1 86 ? 5.142 12.731 16.418 1.00 92.62 86 LYS A C 1
ATOM 691 O O . LYS A 1 86 ? 4.013 12.604 15.943 1.00 92.62 86 LYS A O 1
ATOM 696 N N . PRO A 1 87 ? 6.026 13.595 15.882 1.00 93.06 87 PRO A N 1
ATOM 697 C CA . PRO A 1 87 ? 5.645 14.607 14.887 1.00 93.06 87 PRO A CA 1
ATOM 698 C C . PRO A 1 87 ? 5.015 14.067 13.592 1.00 93.06 87 PRO A C 1
ATOM 700 O O . PRO A 1 87 ? 4.261 14.777 12.927 1.00 93.06 87 PRO A O 1
ATOM 703 N N . TRP A 1 88 ? 5.325 12.824 13.220 1.00 90.19 88 TRP A N 1
ATOM 704 C CA . TRP A 1 88 ? 4.824 12.163 12.010 1.00 90.19 88 TRP A CA 1
ATOM 705 C C . TRP A 1 88 ? 3.492 11.428 12.197 1.00 90.19 88 TRP A C 1
ATOM 707 O O . TRP A 1 88 ? 2.914 10.950 11.221 1.00 90.19 88 TRP A O 1
ATOM 717 N N . MET A 1 89 ? 2.999 11.314 13.428 1.00 93.19 89 MET A N 1
ATOM 718 C CA . MET A 1 89 ? 1.767 10.589 13.732 1.00 93.19 89 MET A CA 1
ATOM 719 C C . MET A 1 89 ? 0.535 11.425 13.372 1.00 93.19 89 MET A C 1
ATOM 721 O O . MET A 1 89 ? 0.600 12.650 13.265 1.00 93.19 89 MET A O 1
ATOM 725 N N . ASP A 1 90 ? -0.595 10.750 13.144 1.00 90.56 90 ASP A N 1
ATOM 726 C CA . ASP A 1 90 ? -1.881 11.365 12.772 1.00 90.56 90 ASP A CA 1
ATOM 727 C C . ASP A 1 90 ? -1.859 12.224 11.489 1.00 90.56 90 ASP A C 1
ATOM 729 O O . ASP A 1 90 ? -2.807 12.963 11.210 1.00 90.56 90 ASP A O 1
ATOM 733 N N . LYS A 1 91 ? -0.806 12.119 10.668 1.00 91.50 91 LYS A N 1
ATOM 734 C CA . LYS A 1 91 ? -0.713 12.829 9.382 1.00 91.50 91 LYS A CA 1
ATOM 735 C C . LYS A 1 91 ? -1.531 12.156 8.283 1.00 91.50 91 LYS A C 1
ATOM 737 O O . LYS A 1 91 ? -2.058 12.840 7.410 1.00 91.50 91 LYS A O 1
ATOM 742 N N . LEU A 1 92 ? -1.716 10.836 8.353 1.00 91.12 92 LEU A N 1
ATOM 743 C CA . LEU A 1 92 ? -2.509 10.075 7.387 1.00 91.12 92 LEU A CA 1
ATOM 744 C C . LEU A 1 92 ? -3.992 10.014 7.793 1.00 91.12 92 LEU A C 1
ATOM 746 O O . LEU A 1 92 ? -4.540 8.966 8.142 1.00 91.12 92 LEU A O 1
ATOM 750 N N . GLN A 1 93 ? -4.650 11.173 7.750 1.00 89.81 93 GLN A N 1
ATOM 751 C CA . GLN A 1 93 ? -6.011 11.357 8.269 1.00 89.81 93 GLN A CA 1
ATOM 752 C C . GLN A 1 93 ? -7.061 10.481 7.578 1.00 89.81 93 GLN A C 1
ATOM 754 O O . GLN A 1 93 ? -8.024 10.074 8.216 1.00 89.81 93 GLN A O 1
ATOM 759 N N . VAL A 1 94 ? -6.881 10.147 6.297 1.00 91.25 94 VAL A N 1
ATOM 760 C CA . VAL A 1 94 ? -7.854 9.351 5.530 1.00 91.25 94 VAL A CA 1
ATOM 761 C C . VAL A 1 94 ? -8.063 7.969 6.156 1.00 91.25 94 VAL A C 1
ATOM 763 O O . VAL A 1 94 ? -9.200 7.582 6.419 1.00 91.25 94 VAL A O 1
ATOM 766 N N . LEU A 1 95 ? -6.982 7.244 6.472 1.00 89.88 95 LEU A N 1
ATOM 767 C CA . LEU A 1 95 ? -7.076 5.914 7.092 1.00 89.88 95 LEU A CA 1
ATOM 768 C C . LEU A 1 95 ? -7.639 5.994 8.519 1.00 89.88 95 LEU A C 1
ATOM 770 O O . LEU A 1 95 ? -8.473 5.175 8.915 1.00 89.88 95 LEU A O 1
ATOM 774 N 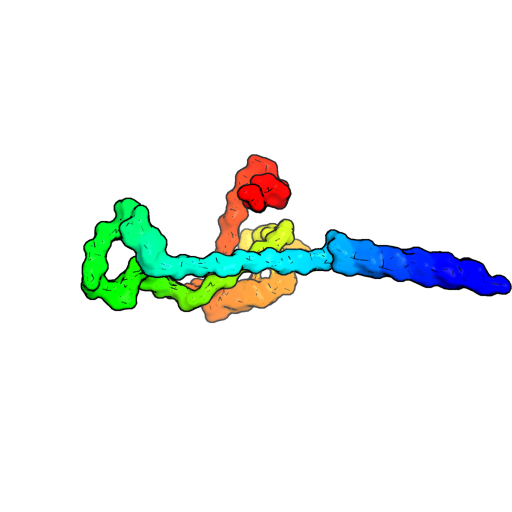N . LYS A 1 96 ? -7.246 7.031 9.266 1.00 87.50 96 LYS A N 1
ATOM 775 C CA . LYS A 1 96 ? -7.771 7.302 10.608 1.00 87.50 96 LYS A CA 1
ATOM 776 C C . LYS A 1 96 ? -9.280 7.559 10.575 1.00 87.50 96 LYS A C 1
ATOM 778 O O . LYS A 1 96 ? -10.021 6.903 11.297 1.00 87.50 96 LYS A O 1
ATOM 783 N N . ASN A 1 97 ? -9.740 8.437 9.690 1.00 90.56 97 ASN A N 1
ATOM 784 C CA . ASN A 1 97 ? -11.149 8.804 9.563 1.00 90.56 97 ASN A CA 1
ATOM 785 C C . ASN A 1 97 ? -12.001 7.638 9.058 1.00 90.56 97 ASN A C 1
ATOM 787 O O . ASN A 1 97 ? -13.127 7.457 9.515 1.00 90.56 97 ASN A O 1
ATOM 791 N N . MET A 1 98 ? -11.483 6.815 8.142 1.00 91.19 98 MET A N 1
ATOM 792 C CA . MET A 1 98 ? -12.197 5.615 7.698 1.00 91.19 98 MET A CA 1
ATOM 793 C C . MET A 1 98 ? -12.368 4.609 8.837 1.00 91.19 98 MET A C 1
ATOM 795 O O . MET A 1 98 ? -13.475 4.111 9.037 1.00 91.19 98 MET A O 1
ATOM 799 N N . SER A 1 99 ? -11.309 4.349 9.611 1.00 89.94 99 SER A N 1
ATOM 800 C CA . SER A 1 99 ? -11.389 3.406 10.733 1.00 89.94 99 SER A CA 1
ATOM 801 C C . SER A 1 99 ? -12.267 3.907 11.888 1.00 89.94 99 SER A C 1
ATOM 803 O O . SER A 1 99 ? -12.929 3.093 12.527 1.00 89.94 99 SER A O 1
ATOM 805 N N . SER A 1 100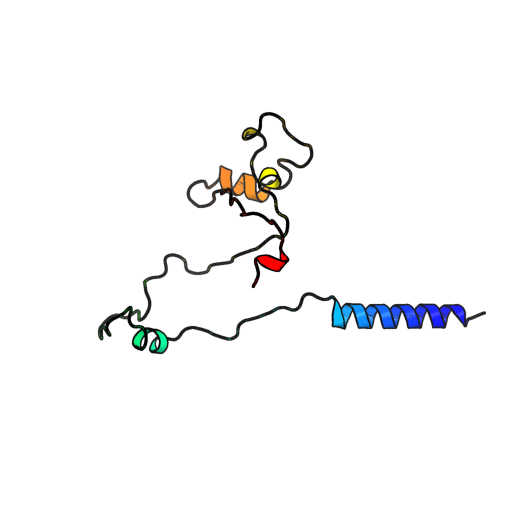 ? -12.341 5.224 12.126 1.00 87.94 100 SER A N 1
ATOM 806 C CA . SER A 1 100 ? -13.213 5.801 13.160 1.00 87.94 100 SER A CA 1
ATOM 807 C C . SER A 1 100 ? -14.679 5.921 12.729 1.00 87.94 100 SER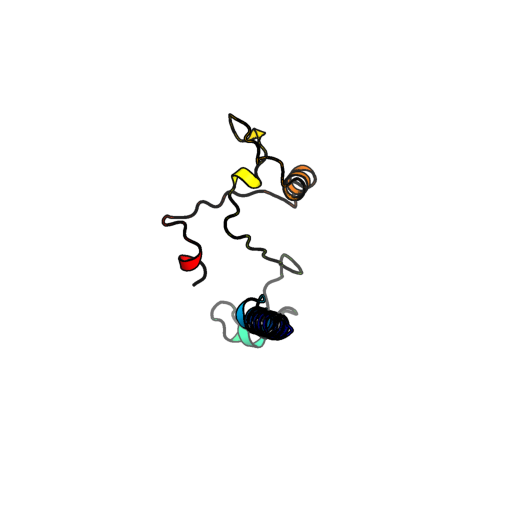 A C 1
ATOM 809 O O . SER A 1 100 ? -15.571 5.623 13.519 1.00 87.94 100 SER A O 1
ATOM 811 N N . SER A 1 101 ? -14.952 6.328 11.485 1.00 93.06 101 SER A N 1
ATOM 812 C CA . SER A 1 101 ? -16.324 6.555 11.000 1.00 93.06 101 SER A CA 1
ATOM 813 C C . SER A 1 101 ? -17.072 5.274 10.630 1.00 93.06 101 SER A C 1
ATOM 815 O O . SER A 1 101 ? -18.301 5.244 10.694 1.00 93.06 101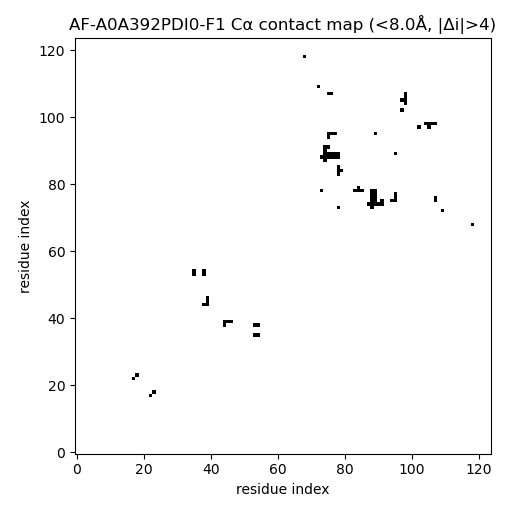 SER A O 1
ATOM 817 N N . ARG A 1 102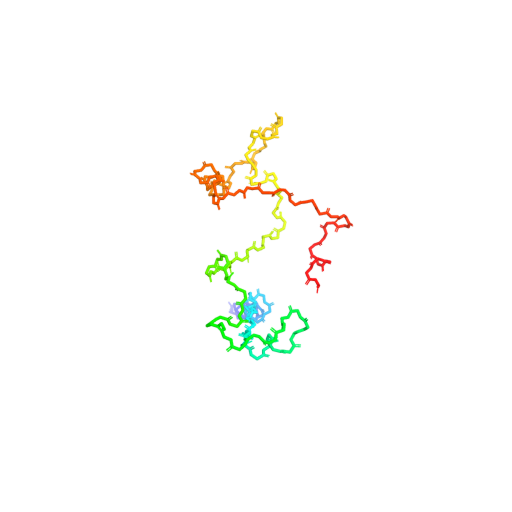 ? -16.361 4.214 10.219 1.00 91.56 102 ARG A N 1
ATOM 818 C CA . ARG A 1 102 ? -16.962 2.958 9.736 1.00 91.56 102 ARG A CA 1
ATOM 819 C C . ARG A 1 102 ? -16.278 1.724 10.342 1.00 91.56 102 ARG A C 1
ATOM 821 O O . ARG A 1 102 ? -15.719 0.915 9.599 1.00 91.56 102 ARG A O 1
ATOM 828 N N . PRO A 1 103 ? -16.364 1.502 11.666 1.00 86.69 103 PRO A N 1
ATOM 829 C CA . PRO A 1 103 ? -15.633 0.426 12.353 1.00 86.69 103 PRO A CA 1
ATOM 830 C C . PRO A 1 103 ? -16.049 -1.001 11.939 1.00 86.69 103 PRO A C 1
ATOM 832 O O . PRO A 1 103 ? -15.316 -1.966 12.181 1.00 86.69 103 PRO A O 1
ATOM 835 N N . SER A 1 104 ? -17.227 -1.161 11.324 1.00 88.62 104 SER A N 1
ATOM 836 C CA . SER A 1 104 ? -17.692 -2.433 10.753 1.00 88.62 104 SER A CA 1
ATOM 837 C C . SER A 1 104 ? -17.052 -2.757 9.401 1.00 88.62 104 SER A C 1
ATOM 839 O O . SER A 1 104 ? -16.986 -3.924 9.034 1.00 88.62 104 SER A O 1
ATOM 841 N N . SER A 1 105 ? -16.592 -1.742 8.661 1.00 88.06 105 SER A N 1
ATOM 842 C CA . SER A 1 105 ? -16.117 -1.874 7.273 1.00 88.06 105 SER A CA 1
ATOM 843 C C . SER A 1 105 ? -14.642 -1.506 7.093 1.00 88.06 105 SER A C 1
ATOM 845 O O . SER A 1 105 ? -14.045 -1.870 6.086 1.00 88.06 105 SER A O 1
ATOM 847 N N . ALA A 1 106 ? -14.044 -0.786 8.045 1.00 91.81 106 ALA A N 1
ATOM 848 C CA . ALA A 1 106 ? -12.651 -0.363 8.010 1.00 91.81 106 ALA A CA 1
ATOM 849 C C . ALA A 1 106 ? -11.997 -0.574 9.377 1.00 91.81 106 ALA A C 1
ATOM 851 O O . ALA A 1 106 ? -12.499 -0.117 10.404 1.00 91.81 106 ALA A O 1
ATOM 852 N N . ARG A 1 107 ? -10.855 -1.264 9.387 1.00 90.62 107 ARG A N 1
ATOM 853 C CA . ARG A 1 107 ? -10.065 -1.536 10.591 1.00 90.62 107 ARG A CA 1
ATOM 854 C C . ARG A 1 107 ? -8.580 -1.470 10.269 1.00 90.62 107 ARG A C 1
ATOM 856 O O . ARG A 1 107 ? -8.168 -1.796 9.159 1.00 90.62 107 ARG A O 1
ATOM 863 N N . ILE A 1 108 ? -7.794 -1.050 11.254 1.00 91.12 108 ILE A N 1
ATOM 864 C CA . ILE A 1 108 ? -6.333 -1.023 11.178 1.00 91.12 108 ILE A CA 1
ATOM 865 C C . ILE A 1 108 ? -5.815 -2.274 11.885 1.00 91.12 108 ILE A C 1
ATOM 867 O O . ILE A 1 108 ? -6.157 -2.520 13.041 1.00 91.12 108 ILE A O 1
ATOM 871 N N . PHE A 1 109 ? -4.980 -3.046 11.197 1.00 90.25 109 PHE A N 1
ATOM 872 C CA . PHE A 1 109 ? -4.344 -4.242 11.741 1.00 90.25 109 PHE A CA 1
ATOM 873 C C . PHE A 1 109 ? -2.830 -4.056 11.787 1.00 90.25 109 PHE A C 1
ATOM 875 O O . PHE A 1 109 ? -2.242 -3.430 10.904 1.00 90.25 109 PHE A O 1
ATOM 882 N N . LYS A 1 110 ? -2.192 -4.612 12.818 1.00 90.81 110 LYS A N 1
ATOM 883 C CA . LYS A 1 110 ? -0.734 -4.652 12.928 1.00 90.81 110 LYS A CA 1
ATOM 884 C C . LYS A 1 110 ? -0.234 -5.981 12.376 1.00 90.81 110 LYS A C 1
ATOM 886 O O . LYS A 1 110 ? -0.450 -7.018 12.994 1.00 90.81 110 LYS A O 1
ATOM 891 N N . ALA A 1 111 ? 0.461 -5.938 11.247 1.00 86.94 111 ALA A N 1
ATOM 892 C CA . ALA A 1 111 ? 1.238 -7.071 10.763 1.00 86.94 111 ALA A CA 1
ATOM 893 C C . ALA A 1 111 ? 2.641 -7.016 11.386 1.00 86.94 111 ALA A C 1
ATOM 895 O O . ALA A 1 111 ? 3.313 -5.985 11.308 1.00 86.94 111 ALA A O 1
ATOM 896 N N . ILE A 1 112 ? 3.072 -8.101 12.033 1.00 86.88 112 ILE A N 1
ATOM 897 C CA . ILE A 1 112 ? 4.437 -8.237 12.551 1.00 86.88 112 ILE A CA 1
ATOM 898 C C . ILE A 1 112 ? 5.217 -9.065 11.545 1.00 86.88 112 ILE A C 1
ATOM 900 O O . ILE A 1 112 ? 4.861 -10.195 11.235 1.00 86.88 112 ILE A O 1
ATOM 904 N N . ALA A 1 113 ? 6.256 -8.450 11.008 1.00 82.38 113 ALA A N 1
ATOM 905 C CA . ALA A 1 113 ? 7.141 -9.059 10.045 1.00 82.38 113 ALA A CA 1
ATOM 906 C C . ALA A 1 113 ? 8.275 -9.801 10.764 1.00 82.38 113 ALA A C 1
ATOM 908 O O . ALA A 1 113 ? 8.980 -9.193 11.569 1.00 82.38 113 ALA A O 1
ATOM 909 N N . ASP A 1 114 ? 8.509 -11.064 10.405 1.00 82.06 114 ASP A N 1
ATOM 910 C CA . ASP A 1 114 ? 9.720 -11.789 10.795 1.00 82.06 114 ASP A CA 1
ATOM 911 C C . ASP A 1 114 ? 10.990 -11.079 10.286 1.00 82.06 114 ASP A C 1
ATOM 913 O O . ASP A 1 114 ? 10.968 -10.484 9.194 1.00 82.06 114 ASP A O 1
ATOM 917 N N . PRO A 1 115 ? 12.088 -11.117 11.059 1.00 82.88 115 PRO A N 1
ATOM 918 C CA . PRO A 1 115 ? 13.386 -10.619 10.629 1.00 82.88 115 PRO A CA 1
ATOM 919 C C . PRO A 1 115 ? 14.028 -11.553 9.580 1.00 82.88 115 PRO A C 1
ATOM 921 O O . PRO A 1 115 ? 13.871 -12.769 9.676 1.00 82.88 115 PRO A O 1
ATOM 924 N N . PRO A 1 116 ? 14.805 -11.021 8.614 1.00 82.19 116 PRO A N 1
ATOM 925 C CA . PRO A 1 116 ? 15.107 -9.607 8.390 1.00 82.19 116 PRO A CA 1
ATOM 926 C C . PRO A 1 116 ? 13.958 -8.875 7.668 1.00 82.19 116 PRO A C 1
ATOM 928 O O . PRO A 1 116 ? 13.341 -9.373 6.729 1.00 82.19 116 PRO A O 1
ATOM 931 N N . THR A 1 117 ? 13.670 -7.641 8.082 1.00 74.12 117 THR A N 1
ATOM 932 C CA . THR A 1 117 ? 12.558 -6.835 7.552 1.00 74.12 117 THR A CA 1
ATOM 933 C C . THR A 1 117 ? 12.934 -6.124 6.245 1.00 74.12 117 THR A C 1
ATOM 935 O O . THR A 1 117 ? 12.900 -4.897 6.178 1.00 74.12 117 THR A O 1
ATOM 938 N N . THR A 1 118 ? 13.342 -6.880 5.219 1.00 76.25 118 THR A N 1
ATOM 939 C CA . THR A 1 118 ? 13.757 -6.334 3.911 1.00 76.25 118 THR A CA 1
ATOM 940 C C . THR A 1 118 ? 12.704 -6.593 2.828 1.00 76.25 118 THR A C 1
ATOM 942 O O . THR A 1 118 ? 12.129 -7.681 2.767 1.00 76.25 118 THR A O 1
ATOM 945 N N . SER A 1 119 ? 12.438 -5.602 1.968 1.00 67.25 119 SER A N 1
ATOM 946 C CA . SER A 1 119 ? 11.377 -5.678 0.947 1.00 67.25 119 SER A CA 1
ATOM 947 C C . SER A 1 119 ? 11.688 -6.695 -0.163 1.00 67.25 119 SER A C 1
ATOM 949 O O . SER A 1 119 ? 10.805 -7.451 -0.564 1.00 67.25 119 SER A O 1
ATOM 951 N N . LEU A 1 120 ? 12.953 -6.791 -0.606 1.00 60.97 120 LEU A N 1
ATOM 952 C CA . LEU A 1 120 ? 13.369 -7.693 -1.697 1.00 60.97 120 LEU A CA 1
ATOM 953 C C . LEU A 1 120 ? 13.201 -9.185 -1.375 1.00 60.97 120 LEU A C 1
ATOM 955 O O . LEU A 1 120 ? 13.033 -9.986 -2.288 1.00 60.97 120 LEU A O 1
ATOM 959 N N . GLN A 1 121 ? 13.228 -9.577 -0.100 1.00 55.72 121 GLN A N 1
ATOM 960 C CA . GLN A 1 121 ? 13.074 -10.983 0.286 1.00 55.72 121 GLN A CA 1
ATOM 961 C C . GLN A 1 121 ? 11.610 -11.434 0.397 1.00 55.72 121 GLN A C 1
ATOM 963 O O . GLN A 1 121 ? 11.361 -12.633 0.473 1.00 55.72 121 GLN A O 1
ATOM 968 N N . ARG A 1 122 ? 10.640 -10.508 0.400 1.00 52.97 122 ARG A N 1
ATOM 969 C CA . ARG A 1 122 ? 9.217 -10.809 0.649 1.00 52.97 122 ARG A CA 1
ATOM 970 C C . ARG A 1 122 ? 8.317 -10.824 -0.587 1.00 52.97 122 ARG A C 1
ATOM 972 O O . ARG A 1 122 ? 7.172 -11.239 -0.469 1.00 52.97 122 ARG A O 1
ATOM 979 N N . LEU A 1 123 ? 8.807 -10.364 -1.736 1.00 55.22 123 LEU A N 1
ATOM 980 C CA . LEU A 1 123 ? 8.047 -10.295 -2.995 1.00 55.22 123 LEU A CA 1
ATOM 981 C C . LEU A 1 123 ? 8.400 -11.419 -3.987 1.00 55.22 123 LEU A C 1
ATOM 983 O O . LEU A 1 123 ? 8.104 -11.295 -5.173 1.00 55.22 123 LEU A O 1
ATOM 987 N N . LYS A 1 124 ? 9.061 -12.483 -3.522 1.00 45.25 124 LYS A N 1
ATOM 988 C CA . LYS A 1 124 ? 9.381 -13.658 -4.339 1.00 45.25 124 LYS A CA 1
ATOM 989 C C . LYS A 1 124 ? 8.236 -14.662 -4.304 1.00 45.25 124 LYS A C 1
ATOM 991 O O . LYS A 1 124 ? 7.967 -15.246 -5.373 1.00 45.25 124 LYS A O 1
#

Foldseek 3Di:
DCVVVVVVVVVVVVVVVCCVVPPDDDDDDDPDDDDLVVLPPDPVDPDDPDDPDSDDDDPDPDDDDDDDPPDALQQQDAQVVDPDDDPNHCPPVVLVCCCVVCVPPHDRDDDDDDPPPDPVVPPD

Radius of gyration: 24.85 Å; Cα contacts (8 Å, |Δi|>4): 45; chains: 1; bounding box: 57×63×54 Å

Mean predicted aligned error: 11.33 Å

pLDDT: mean 82.69, std 11.69, range [45.25, 96.69]

Organism: NCBI:txid97028

Sequence (124 aa):
YIWPMWITLLLHLIAILLFTTGFLLTRTELPYYSHCSDVSQSPCFPSSPNNDSCWTKPSVNRLVIIVLDALRFDFVAPSSFFAESKPWMDKLQVLKNMSSSRPSSARIFKAIADPPTTSLQRLK

Secondary structure (DSSP, 8-state):
--HHHHHHHHHHHHHHHHHHHHTS-----------HHHHHT-TTS---TT-S-SSPPPS-S-------TT--GGGTS-GGGSSS--TTTT--HHHHHHHHH-TTT-----PPPPSS--STTT--

InterPro domains:
  IPR039524 GPI ethanolamine phosphate transferase 3 [PTHR23071] (2-124)